Protein AF-A0A7W1EDI5-F1 (afdb_monomer_lite)

Radius of gyration: 14.83 Å; chains: 1; bounding box: 33×32×40 Å

Foldseek 3Di:
DDPVVLVVLLVVLVVCVVVVNLQVSLVSLVVSLLVLLVVLCVLVVQDDDPPDQSLVSLVSLLVVVVVPVVSCVLAPSVLSVLLNVLSVVVVVQVVVVVVVDNPCSVVSSVSSVSSVVRSVSSSVVSVVVVD

Secondary structure (DSSP, 8-state):
--HHHHHHHHHHHHHHHHTT-HHHHHHHHHHHHHHHHHHHHHHTT----TTS-HHHHHHHHHHHHHH-HHHHHHS-HHHHHTHHHHHHHHHHHHHHHTTT----HHHHHHHHHHHHHHHHHHHHHHHHTT-

pLDDT: mean 88.16, std 7.3, range [44.28, 94.75]

Sequence (131 aa):
MTERKILFALKKSRQCAGKGYYMESLLKLYHLNTGILRFVSDKLHVANDASMKPGELVEKLLIEIEKRPDIKSVIAKKNLKSVRPWFEKMDAFFKTIKRKEPSNTKTLQAESEQVLAVLKMAATKLLISGS

Structure (mmCIF, N/CA/C/O backbone):
data_AF-A0A7W1EDI5-F1
#
_entry.id   AF-A0A7W1EDI5-F1
#
loop_
_atom_site.group_PDB
_atom_site.id
_atom_site.type_symbol
_atom_site.label_atom_id
_atom_site.label_alt_id
_atom_site.label_comp_id
_atom_site.label_asym_id
_atom_site.label_entity_id
_atom_site.label_seq_id
_atom_site.pdbx_PDB_ins_code
_atom_site.Cartn_x
_atom_site.Cartn_y
_atom_site.Cartn_z
_atom_site.occupancy
_atom_site.B_iso_or_equiv
_atom_site.auth_seq_id
_atom_site.auth_comp_id
_atom_site.auth_asym_id
_atom_site.auth_atom_id
_atom_site.pdbx_PDB_model_num
ATOM 1 N N . MET A 1 1 ? 6.554 -12.098 0.424 1.00 77.44 1 MET A N 1
ATOM 2 C CA . MET A 1 1 ? 5.112 -12.228 0.750 1.00 77.44 1 MET A CA 1
ATOM 3 C C . MET A 1 1 ? 4.537 -13.368 -0.090 1.00 77.44 1 MET A C 1
ATOM 5 O O . MET A 1 1 ? 4.950 -13.476 -1.232 1.00 77.44 1 MET A O 1
ATOM 9 N N . THR A 1 2 ? 3.655 -14.229 0.431 1.00 80.94 2 THR A N 1
ATOM 10 C CA . THR A 1 2 ? 2.999 -15.290 -0.375 1.00 80.94 2 THR A CA 1
ATOM 11 C C . THR A 1 2 ? 1.497 -15.044 -0.462 1.00 80.94 2 THR A C 1
ATOM 13 O O . THR A 1 2 ? 0.933 -14.399 0.424 1.00 80.94 2 THR A O 1
ATOM 16 N N . GLU A 1 3 ? 0.829 -15.591 -1.479 1.00 80.06 3 GLU A N 1
ATOM 17 C CA . GLU A 1 3 ? -0.627 -15.464 -1.627 1.00 80.06 3 GLU A CA 1
ATOM 18 C C . GLU A 1 3 ? -1.381 -15.985 -0.393 1.00 80.06 3 GLU A C 1
ATOM 20 O O . GLU A 1 3 ? -2.260 -15.302 0.135 1.00 80.06 3 GLU A O 1
ATOM 25 N N . ARG A 1 4 ? -0.955 -17.130 0.161 1.00 83.81 4 ARG A N 1
ATOM 26 C CA . ARG A 1 4 ? -1.507 -17.676 1.414 1.00 83.81 4 ARG A CA 1
ATOM 27 C C . ARG A 1 4 ? -1.406 -16.682 2.577 1.00 83.81 4 ARG A C 1
ATOM 29 O O . ARG A 1 4 ? -2.367 -16.525 3.328 1.00 83.81 4 ARG A O 1
ATOM 36 N N . LYS A 1 5 ? -0.272 -15.978 2.718 1.00 85.12 5 LYS A N 1
ATOM 37 C CA . LYS A 1 5 ? -0.079 -14.955 3.765 1.00 85.12 5 LYS A CA 1
ATOM 38 C C . LYS A 1 5 ? -1.004 -13.749 3.557 1.00 85.12 5 LYS A C 1
ATOM 40 O O . LYS A 1 5 ? -1.564 -13.256 4.534 1.00 85.12 5 LYS A O 1
ATOM 45 N N . ILE A 1 6 ? -1.214 -13.322 2.309 1.00 85.31 6 ILE A N 1
ATOM 46 C CA . ILE A 1 6 ? -2.137 -12.225 1.964 1.00 85.31 6 ILE A CA 1
ATOM 47 C C . ILE A 1 6 ? -3.579 -12.604 2.324 1.00 85.31 6 ILE A C 1
ATOM 49 O O . ILE A 1 6 ? -4.255 -11.854 3.028 1.00 85.31 6 ILE A O 1
ATOM 53 N N . LEU A 1 7 ? -4.037 -13.785 1.898 1.00 86.81 7 LEU A N 1
ATOM 54 C CA . LEU A 1 7 ? -5.391 -14.275 2.182 1.00 86.81 7 LEU A CA 1
ATOM 55 C C . LEU A 1 7 ? -5.641 -14.425 3.686 1.00 86.81 7 LEU A C 1
ATOM 57 O O . LEU A 1 7 ? -6.698 -14.037 4.186 1.00 86.81 7 LEU A O 1
ATOM 61 N N . PHE A 1 8 ? -4.655 -14.937 4.423 1.00 88.69 8 PHE A N 1
ATOM 62 C CA . PHE A 1 8 ? -4.738 -15.071 5.873 1.00 88.69 8 PHE A CA 1
ATOM 63 C C . PHE A 1 8 ? -4.856 -13.715 6.583 1.00 88.69 8 PHE A C 1
ATOM 65 O O . PHE A 1 8 ? -5.717 -13.543 7.450 1.00 88.69 8 PHE A O 1
ATOM 72 N N . ALA A 1 9 ? -4.024 -12.739 6.206 1.00 87.75 9 ALA A N 1
ATOM 73 C CA . ALA A 1 9 ? -4.074 -11.391 6.768 1.00 87.75 9 ALA A CA 1
ATOM 74 C C . ALA A 1 9 ? -5.415 -10.696 6.471 1.00 87.75 9 ALA A C 1
ATOM 76 O O . ALA A 1 9 ? -6.015 -10.108 7.374 1.00 87.75 9 ALA A O 1
ATOM 77 N N . LEU A 1 10 ? -5.928 -10.843 5.245 1.00 88.62 10 LEU A N 1
ATOM 78 C CA . LEU A 1 10 ? -7.230 -10.309 4.845 1.00 88.62 10 LEU A CA 1
ATOM 79 C C . LEU A 1 10 ? -8.380 -10.943 5.639 1.00 88.62 10 LEU A C 1
ATOM 81 O O . LEU A 1 10 ? -9.250 -10.230 6.139 1.00 88.62 10 LEU A O 1
ATOM 85 N N . LYS A 1 11 ? -8.362 -12.271 5.825 1.00 90.88 11 LYS A N 1
ATOM 86 C CA . LYS A 1 11 ? -9.349 -12.978 6.657 1.00 90.88 11 LYS A CA 1
ATOM 87 C C . LYS A 1 11 ? -9.365 -12.423 8.082 1.00 90.88 11 LYS A C 1
ATOM 89 O O . LYS A 1 11 ? -10.439 -12.156 8.616 1.00 90.88 11 LYS A O 1
ATOM 94 N N . LYS A 1 12 ? -8.190 -12.201 8.682 1.00 90.31 12 LYS A N 1
ATOM 95 C CA . LYS A 1 12 ? -8.081 -11.624 10.032 1.00 90.31 12 LYS A CA 1
ATOM 96 C C . LYS A 1 12 ? -8.601 -10.188 10.113 1.00 90.31 12 LYS A C 1
ATOM 98 O O . LYS A 1 12 ? -9.268 -9.860 11.087 1.00 90.31 12 LYS A O 1
ATOM 103 N N . SER A 1 13 ? -8.327 -9.343 9.118 1.00 88.94 13 SER A N 1
ATOM 104 C CA . SER A 1 13 ? -8.887 -7.982 9.066 1.00 88.94 13 SER A CA 1
ATOM 105 C C . SER A 1 13 ? -10.419 -8.010 8.990 1.00 88.94 13 SER A C 1
ATOM 107 O O . SER A 1 13 ? -11.084 -7.377 9.810 1.00 88.94 13 SER A O 1
ATOM 109 N N . ARG A 1 14 ? -10.992 -8.822 8.094 1.00 90.25 14 ARG A N 1
ATOM 110 C CA . ARG A 1 14 ? -12.452 -8.953 7.947 1.00 90.25 14 ARG A CA 1
ATOM 111 C C . ARG A 1 14 ? -13.133 -9.467 9.215 1.00 90.25 14 ARG A C 1
ATOM 113 O O . ARG A 1 14 ? -14.206 -8.989 9.564 1.00 90.25 14 ARG A O 1
ATOM 120 N N . GLN A 1 15 ? -12.495 -10.389 9.938 1.00 91.94 15 GLN A N 1
ATOM 121 C CA . GLN A 1 15 ? -12.989 -10.850 11.239 1.00 91.94 15 GLN A CA 1
ATOM 122 C C . GLN A 1 15 ? -13.039 -9.730 12.287 1.00 91.94 15 GLN A C 1
ATOM 124 O O . GLN A 1 15 ? -13.988 -9.684 13.064 1.00 91.94 15 GLN A O 1
ATOM 129 N N . CYS A 1 16 ? -12.054 -8.825 12.315 1.00 89.25 16 CYS A N 1
ATOM 130 C CA . CYS A 1 16 ? -12.094 -7.651 13.193 1.00 89.25 16 CYS A CA 1
ATOM 131 C C . CYS A 1 16 ? -13.258 -6.726 12.819 1.00 89.25 16 CYS A C 1
ATOM 133 O O . CYS A 1 16 ? -14.053 -6.366 13.683 1.00 89.25 16 CYS A O 1
ATOM 135 N N . ALA A 1 17 ? -13.410 -6.418 11.528 1.00 87.38 17 ALA A N 1
ATOM 136 C CA . ALA A 1 17 ? -14.489 -5.564 11.038 1.00 87.38 17 ALA A CA 1
ATOM 137 C C . ALA A 1 17 ? -15.884 -6.128 11.359 1.00 87.38 17 ALA A C 1
ATOM 139 O O . ALA A 1 17 ? -16.746 -5.391 11.831 1.00 87.38 17 ALA A O 1
ATOM 140 N N . GLY A 1 18 ? -16.089 -7.438 11.173 1.00 88.06 18 GLY A N 1
ATOM 141 C CA . GLY A 1 18 ? -17.355 -8.113 11.485 1.00 88.06 18 GLY A CA 1
ATOM 142 C C . GLY A 1 18 ? -17.716 -8.121 12.974 1.00 88.06 18 GLY A C 1
ATOM 143 O O . GLY A 1 18 ? -18.876 -8.309 13.317 1.00 88.06 18 GLY A O 1
ATOM 144 N N . LYS A 1 19 ? -16.741 -7.881 13.859 1.00 92.19 19 LYS A N 1
ATOM 145 C CA . LYS A 1 19 ? -16.934 -7.739 15.310 1.00 92.19 19 LYS A CA 1
ATOM 146 C C . LYS A 1 19 ? -17.015 -6.274 15.772 1.00 92.19 19 LYS A C 1
ATOM 148 O O . LYS A 1 19 ? -17.021 -6.024 16.970 1.00 92.19 19 LYS A O 1
ATOM 153 N N . GLY A 1 20 ? -17.024 -5.306 14.851 1.00 86.88 20 GLY A N 1
ATOM 154 C CA . GLY A 1 20 ? -17.038 -3.871 15.171 1.00 86.88 20 GLY A CA 1
ATOM 155 C C . GLY A 1 20 ? -15.666 -3.262 15.502 1.00 86.88 20 GLY A C 1
ATOM 156 O O . GLY A 1 20 ? -15.576 -2.059 15.739 1.00 86.88 20 GLY A O 1
ATOM 157 N N . TYR A 1 21 ? -14.584 -4.046 15.452 1.00 90.00 21 TYR A N 1
ATOM 158 C CA . TYR A 1 21 ? -13.202 -3.600 15.684 1.00 90.00 21 TYR A CA 1
ATOM 159 C C . TYR A 1 21 ? -12.602 -2.971 14.416 1.00 90.00 21 TYR A C 1
ATOM 161 O O . TYR A 1 21 ? -11.722 -3.533 13.749 1.00 90.00 21 TYR A O 1
ATOM 169 N N . TYR A 1 22 ? -13.146 -1.819 14.018 1.00 88.44 22 TYR A N 1
ATOM 170 C CA . TYR A 1 22 ? -12.787 -1.143 12.766 1.00 88.44 22 TYR A CA 1
ATOM 171 C C . TYR A 1 22 ? -11.359 -0.590 12.769 1.00 88.44 22 TYR A C 1
ATOM 173 O O . TYR A 1 22 ? -10.686 -0.640 11.740 1.00 88.44 22 TYR A O 1
ATOM 181 N N . MET A 1 23 ? -10.872 -0.108 13.915 1.00 89.31 23 MET A N 1
ATOM 182 C CA . MET A 1 23 ? -9.508 0.405 14.040 1.00 89.31 23 MET A CA 1
ATOM 183 C C . MET A 1 23 ? -8.490 -0.723 13.864 1.00 89.31 23 MET A C 1
ATOM 185 O O . MET A 1 23 ? -7.573 -0.615 13.057 1.00 89.31 23 MET A O 1
ATOM 189 N N . GLU A 1 24 ? -8.688 -1.852 14.532 1.00 90.56 24 GLU A N 1
ATOM 190 C CA . GLU A 1 24 ? -7.845 -3.038 14.418 1.00 90.56 24 GLU A CA 1
ATOM 191 C C . GLU A 1 24 ? -7.868 -3.603 12.999 1.00 90.56 24 GLU A C 1
ATOM 193 O O . GLU A 1 24 ? -6.831 -4.021 12.479 1.00 90.56 24 GLU A O 1
ATOM 198 N N . SER A 1 25 ? -9.039 -3.599 12.355 1.00 91.88 25 SER A N 1
ATOM 199 C CA . SER A 1 25 ? -9.162 -3.971 10.947 1.00 91.88 25 SER A CA 1
ATOM 200 C C . SER A 1 25 ? -8.329 -3.051 10.051 1.00 91.88 25 SER A C 1
ATOM 202 O O . SER A 1 25 ? -7.536 -3.544 9.245 1.00 91.88 25 SER A O 1
ATOM 204 N N . LEU A 1 26 ? -8.450 -1.732 10.230 1.00 92.62 26 LEU A N 1
ATOM 205 C CA . LEU A 1 26 ? -7.700 -0.730 9.476 1.00 92.62 26 LEU A CA 1
ATOM 206 C C . LEU A 1 26 ? -6.186 -0.884 9.673 1.00 92.62 26 LEU A C 1
ATOM 208 O O . LEU A 1 26 ? -5.445 -0.917 8.695 1.00 92.62 26 LEU A O 1
ATOM 212 N N . LEU A 1 27 ? -5.719 -1.060 10.911 1.00 92.69 27 LEU A N 1
ATOM 213 C CA . LEU A 1 27 ? -4.299 -1.277 11.211 1.00 92.69 27 LEU A CA 1
ATOM 214 C C . LEU A 1 27 ? -3.765 -2.553 10.547 1.00 92.69 27 LEU A C 1
ATOM 216 O O . LEU A 1 27 ? -2.667 -2.560 9.986 1.00 92.69 27 LEU A O 1
ATOM 220 N N . LYS A 1 28 ? -4.548 -3.637 10.547 1.00 93.19 28 LYS A N 1
ATOM 221 C CA . LYS A 1 28 ? -4.177 -4.879 9.850 1.00 93.19 28 LYS A CA 1
ATOM 222 C C . LYS A 1 28 ? -4.083 -4.677 8.338 1.00 93.19 28 LYS A C 1
ATOM 224 O O . LYS A 1 28 ? -3.133 -5.179 7.735 1.00 93.19 28 LYS A O 1
ATOM 229 N N . LEU A 1 29 ? -5.021 -3.946 7.735 1.00 93.56 29 LEU A N 1
ATOM 230 C CA . LEU A 1 29 ? -4.959 -3.600 6.311 1.00 93.56 29 LEU A CA 1
ATOM 231 C C . LEU A 1 29 ? -3.763 -2.698 6.007 1.00 93.56 29 LEU A C 1
ATOM 233 O O . LEU A 1 29 ? -3.083 -2.918 5.008 1.00 93.56 29 LEU A O 1
ATOM 237 N N . TYR A 1 30 ? -3.441 -1.757 6.895 1.00 94.44 30 TYR A N 1
ATOM 238 C CA . TYR A 1 30 ? -2.264 -0.906 6.761 1.00 94.44 30 TYR A CA 1
ATOM 239 C C . TYR A 1 30 ? -0.964 -1.708 6.684 1.00 94.44 30 TYR A C 1
ATOM 241 O O . TYR A 1 30 ? -0.169 -1.532 5.754 1.00 94.44 30 TYR A O 1
ATOM 249 N N . HIS A 1 31 ? -0.770 -2.642 7.616 1.00 93.25 31 HIS A N 1
ATOM 250 C CA . HIS A 1 31 ? 0.400 -3.518 7.610 1.00 93.25 31 HIS A CA 1
ATOM 251 C C . HIS A 1 31 ? 0.424 -4.450 6.397 1.00 93.25 31 HIS A C 1
ATOM 253 O O . HIS A 1 31 ? 1.491 -4.677 5.826 1.00 93.25 31 HIS A O 1
ATOM 259 N N . LEU A 1 32 ? -0.735 -4.962 5.973 1.00 94.19 32 LEU A N 1
ATOM 260 C CA . LEU A 1 32 ? -0.836 -5.800 4.782 1.00 94.19 32 LEU A CA 1
ATOM 261 C C . LEU A 1 32 ? -0.439 -5.026 3.518 1.00 94.19 32 LEU A C 1
ATOM 263 O O . LEU A 1 32 ? 0.441 -5.478 2.788 1.00 94.19 32 LEU A O 1
ATOM 267 N N . ASN A 1 33 ? -1.028 -3.852 3.291 1.00 94.75 33 ASN A N 1
ATOM 268 C CA . ASN A 1 33 ? -0.728 -2.995 2.143 1.00 94.75 33 ASN A CA 1
ATOM 269 C C . ASN A 1 33 ? 0.747 -2.585 2.131 1.00 94.75 33 ASN A C 1
ATOM 271 O O . ASN A 1 33 ? 1.413 -2.723 1.109 1.00 94.75 33 ASN A O 1
ATOM 275 N N . THR A 1 34 ? 1.295 -2.184 3.281 1.00 94.44 34 THR A N 1
ATOM 276 C CA . THR A 1 34 ? 2.727 -1.873 3.419 1.00 94.44 34 THR A CA 1
ATOM 277 C C . THR A 1 34 ? 3.606 -3.079 3.081 1.00 94.44 34 THR A C 1
ATOM 279 O O . THR A 1 34 ? 4.583 -2.953 2.345 1.00 94.44 34 THR A O 1
ATOM 282 N N . GLY A 1 35 ? 3.260 -4.267 3.581 1.00 93.38 35 GLY A N 1
ATOM 283 C CA . GLY A 1 35 ? 4.020 -5.486 3.317 1.00 93.38 35 GLY A CA 1
ATOM 284 C C . GLY A 1 35 ? 3.970 -5.925 1.852 1.00 93.38 35 GLY A C 1
ATOM 285 O O . GLY A 1 35 ? 4.968 -6.422 1.332 1.00 93.38 35 GLY A O 1
ATOM 286 N N . ILE A 1 36 ? 2.834 -5.739 1.172 1.00 94.00 36 ILE A N 1
ATOM 287 C CA . ILE A 1 36 ? 2.718 -6.022 -0.265 1.00 94.00 36 ILE A CA 1
ATOM 288 C C . ILE A 1 36 ? 3.507 -4.993 -1.073 1.00 94.00 36 ILE A C 1
ATOM 290 O O . ILE A 1 36 ? 4.228 -5.388 -1.982 1.00 94.00 36 ILE A O 1
ATOM 294 N N . LEU A 1 37 ? 3.422 -3.706 -0.725 1.00 94.56 37 LEU A N 1
ATOM 295 C CA . LEU A 1 37 ? 4.194 -2.648 -1.377 1.00 94.56 37 LEU A CA 1
ATOM 296 C C . LEU A 1 37 ? 5.697 -2.947 -1.321 1.00 94.56 37 LEU A C 1
ATOM 298 O O . LEU A 1 37 ? 6.352 -2.938 -2.356 1.00 94.56 37 LEU A O 1
ATOM 302 N N . ARG A 1 38 ? 6.223 -3.285 -0.136 1.00 94.19 38 ARG A N 1
ATOM 303 C CA . ARG A 1 38 ? 7.635 -3.667 0.033 1.00 94.19 38 ARG A CA 1
ATOM 304 C C . ARG A 1 38 ? 8.003 -4.888 -0.798 1.00 94.19 38 ARG A C 1
ATOM 306 O O . ARG A 1 38 ? 8.971 -4.840 -1.538 1.00 94.19 38 ARG A O 1
ATOM 313 N N . PHE A 1 39 ? 7.175 -5.933 -0.765 1.00 93.00 39 PHE A N 1
ATOM 314 C CA . PHE A 1 39 ? 7.390 -7.121 -1.592 1.00 93.00 39 PHE A CA 1
ATOM 315 C C . PHE A 1 39 ? 7.442 -6.805 -3.094 1.00 93.00 39 PHE A C 1
ATOM 317 O O . PHE A 1 39 ? 8.286 -7.350 -3.802 1.00 93.00 39 PHE A O 1
ATOM 324 N N . VAL A 1 40 ? 6.538 -5.950 -3.581 1.00 92.44 40 VAL A N 1
ATOM 325 C CA . VAL A 1 40 ? 6.522 -5.501 -4.978 1.00 92.44 40 VAL A CA 1
ATOM 326 C C . VAL A 1 40 ? 7.813 -4.748 -5.294 1.00 92.44 40 VAL A C 1
ATOM 328 O O . VAL A 1 40 ? 8.462 -5.067 -6.285 1.00 92.44 40 VAL A O 1
ATOM 331 N N . SER A 1 41 ? 8.230 -3.817 -4.436 1.00 93.00 41 SER A N 1
ATOM 332 C CA . SER A 1 41 ? 9.485 -3.081 -4.606 1.00 93.00 41 SER A CA 1
ATOM 333 C C . SER A 1 41 ? 10.712 -3.993 -4.616 1.00 93.00 41 SER A C 1
ATOM 335 O O . SER A 1 41 ? 11.538 -3.863 -5.515 1.00 93.00 41 SER A O 1
ATOM 337 N N . ASP A 1 42 ? 10.802 -4.952 -3.690 1.00 92.31 42 ASP A N 1
ATOM 338 C CA . ASP A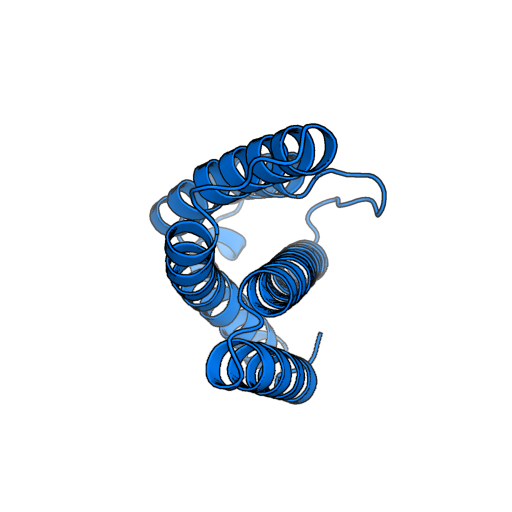 1 42 ? 11.889 -5.939 -3.626 1.00 92.31 42 ASP A CA 1
ATOM 339 C C . ASP A 1 42 ? 11.991 -6.740 -4.927 1.00 92.31 42 ASP A C 1
ATOM 341 O O . ASP A 1 42 ? 13.064 -6.874 -5.511 1.00 92.31 42 ASP A O 1
ATOM 345 N N . LYS A 1 43 ? 10.853 -7.252 -5.407 1.00 91.31 43 LYS A N 1
ATOM 346 C CA . LYS A 1 43 ? 10.775 -8.063 -6.630 1.00 91.31 43 LYS A CA 1
ATOM 347 C C . LYS A 1 43 ? 11.088 -7.281 -7.899 1.00 91.31 43 LYS A C 1
ATOM 349 O O . LYS A 1 43 ? 11.533 -7.871 -8.874 1.00 91.31 43 LYS A O 1
ATOM 354 N N . LEU A 1 44 ? 10.858 -5.975 -7.884 1.00 91.12 44 LEU A N 1
ATOM 355 C CA . LEU A 1 44 ? 11.207 -5.075 -8.978 1.00 91.12 44 LEU A CA 1
ATOM 356 C C . LEU A 1 44 ? 12.630 -4.514 -8.847 1.00 91.12 44 LEU A C 1
ATOM 358 O O . LEU A 1 44 ? 13.035 -3.695 -9.674 1.00 91.12 44 LEU A O 1
ATOM 362 N N . HIS A 1 45 ? 13.385 -4.931 -7.825 1.00 90.94 45 HIS A N 1
ATOM 363 C CA . HIS A 1 45 ? 14.711 -4.405 -7.498 1.00 90.94 45 HIS A CA 1
ATOM 364 C C .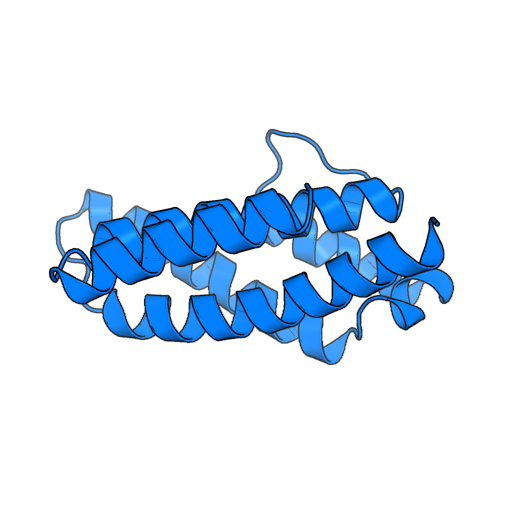 HIS A 1 45 ? 14.717 -2.881 -7.296 1.00 90.94 45 HIS A C 1
ATOM 366 O O . HIS A 1 45 ? 15.677 -2.192 -7.635 1.00 90.94 45 HIS A O 1
ATOM 372 N N . VAL A 1 46 ? 13.628 -2.338 -6.750 1.00 91.94 46 VAL A N 1
ATOM 373 C CA . VAL A 1 46 ? 13.531 -0.929 -6.369 1.00 91.94 46 VAL A CA 1
ATOM 374 C C . VAL A 1 46 ? 14.028 -0.786 -4.938 1.00 91.94 46 VAL A C 1
ATOM 376 O O . VAL A 1 46 ? 13.467 -1.374 -4.009 1.00 91.94 46 VAL A O 1
ATOM 379 N N . ALA A 1 47 ? 15.084 0.013 -4.772 1.00 89.31 47 ALA A N 1
ATOM 380 C CA . ALA A 1 47 ? 15.744 0.231 -3.492 1.00 89.31 47 ALA A CA 1
ATOM 381 C C . ALA A 1 47 ? 14.748 0.687 -2.418 1.00 89.31 47 ALA A C 1
ATOM 383 O O . ALA A 1 47 ? 14.235 1.814 -2.454 1.00 89.31 47 ALA A O 1
ATOM 384 N N . ASN A 1 48 ? 14.516 -0.184 -1.440 1.00 89.00 48 ASN A N 1
ATOM 385 C CA . ASN A 1 48 ? 13.664 0.084 -0.298 1.00 89.00 48 ASN A CA 1
ATOM 386 C C . ASN A 1 48 ? 14.366 -0.360 0.985 1.00 89.00 48 ASN A C 1
ATOM 388 O O . ASN A 1 48 ? 15.000 -1.407 1.028 1.00 89.00 48 ASN A O 1
ATOM 392 N N . ASP A 1 49 ? 14.273 0.487 2.003 1.00 86.19 49 ASP A N 1
ATOM 393 C CA . ASP A 1 49 ? 14.859 0.258 3.320 1.00 86.19 49 ASP A CA 1
ATOM 394 C C . ASP A 1 49 ? 13.731 0.071 4.340 1.00 86.19 49 ASP A C 1
ATOM 396 O O . ASP A 1 49 ? 12.643 0.638 4.179 1.00 86.19 49 ASP A O 1
ATOM 400 N N . ALA A 1 50 ? 13.964 -0.711 5.394 1.00 81.75 50 ALA A N 1
ATOM 401 C CA . ALA A 1 50 ? 12.974 -0.962 6.441 1.00 81.75 50 ALA A CA 1
ATOM 402 C C . ALA A 1 50 ? 12.480 0.326 7.133 1.00 81.75 50 ALA A C 1
ATOM 404 O O . ALA A 1 50 ? 11.310 0.399 7.515 1.00 81.75 50 ALA A O 1
ATOM 405 N N . SER A 1 51 ? 13.332 1.347 7.243 1.00 87.19 51 SER A N 1
ATOM 406 C CA . SER A 1 51 ? 13.024 2.662 7.822 1.00 87.19 51 SER A CA 1
ATOM 407 C C . SER A 1 51 ? 12.225 3.582 6.894 1.00 87.19 51 SER A C 1
ATOM 409 O O . SER A 1 51 ? 11.580 4.519 7.364 1.00 87.19 51 SER A O 1
ATOM 411 N N . MET A 1 52 ? 12.224 3.304 5.587 1.00 91.00 52 MET A N 1
ATOM 412 C CA . MET A 1 52 ? 11.553 4.137 4.589 1.00 91.00 52 MET A CA 1
ATOM 413 C C . MET A 1 52 ? 10.048 4.150 4.813 1.00 91.00 52 MET A C 1
ATOM 415 O O . MET A 1 52 ? 9.428 3.091 4.992 1.00 91.00 52 MET A O 1
ATOM 419 N N . LYS A 1 53 ? 9.436 5.333 4.749 1.00 90.94 53 LYS A N 1
ATOM 420 C CA . LYS A 1 53 ? 7.981 5.431 4.871 1.00 90.94 53 LYS A CA 1
ATOM 421 C C . LYS A 1 53 ? 7.308 4.840 3.633 1.00 90.94 53 LYS A C 1
ATOM 423 O O . LYS A 1 53 ? 7.808 5.007 2.521 1.00 90.94 53 LYS A O 1
ATOM 428 N N . PRO A 1 54 ? 6.134 4.204 3.771 1.00 91.94 54 PRO A N 1
ATOM 429 C CA . PRO A 1 54 ? 5.444 3.645 2.613 1.00 91.94 54 PRO A CA 1
ATOM 430 C C . PRO A 1 54 ? 5.121 4.688 1.531 1.00 91.94 54 PRO A C 1
ATOM 432 O O . PRO A 1 54 ? 5.228 4.380 0.350 1.00 91.94 54 PRO A O 1
ATOM 435 N N . GLY A 1 55 ? 4.798 5.930 1.916 1.00 91.25 55 GLY A N 1
ATOM 436 C CA . GLY A 1 55 ? 4.591 7.029 0.966 1.00 91.25 55 GLY A CA 1
ATOM 437 C C . GLY A 1 55 ? 5.837 7.350 0.128 1.00 91.25 55 GLY A C 1
ATOM 438 O O . GLY A 1 55 ? 5.736 7.496 -1.085 1.00 91.25 55 GLY A O 1
ATOM 439 N N . GLU A 1 56 ? 7.024 7.365 0.743 1.00 92.31 56 GLU A N 1
ATOM 440 C CA . GLU A 1 56 ? 8.305 7.561 0.042 1.00 92.31 56 GLU A CA 1
ATOM 441 C C . GLU A 1 56 ? 8.606 6.398 -0.912 1.00 92.31 56 GLU A C 1
ATOM 443 O O . GLU A 1 56 ? 9.103 6.597 -2.021 1.00 92.31 56 GLU A O 1
ATOM 448 N N . LEU A 1 57 ? 8.259 5.173 -0.510 1.00 93.75 57 LEU A N 1
ATOM 449 C CA . LEU A 1 57 ? 8.419 3.993 -1.352 1.00 93.75 57 LEU A CA 1
ATOM 450 C C . LEU A 1 57 ? 7.504 4.034 -2.588 1.00 93.75 57 LEU A C 1
ATOM 452 O O . LEU A 1 57 ? 7.921 3.626 -3.674 1.00 93.75 57 LEU A O 1
ATOM 456 N N . VAL A 1 58 ? 6.280 4.552 -2.445 1.00 93.44 58 VAL A N 1
ATOM 457 C CA . VAL A 1 58 ? 5.378 4.789 -3.582 1.00 93.44 58 VAL A CA 1
ATOM 458 C C . VAL A 1 58 ? 5.982 5.804 -4.554 1.00 93.44 58 VAL A C 1
ATOM 460 O O . VAL A 1 58 ? 5.956 5.559 -5.759 1.00 93.44 58 VAL A O 1
ATOM 463 N N . GLU A 1 59 ? 6.571 6.895 -4.060 1.00 93.00 59 GLU A N 1
ATOM 464 C CA . GLU A 1 59 ? 7.240 7.891 -4.911 1.00 93.00 59 GLU A CA 1
ATOM 465 C C . GLU A 1 59 ? 8.412 7.295 -5.688 1.00 93.00 59 GLU A C 1
ATOM 467 O O . GLU A 1 59 ? 8.514 7.488 -6.900 1.00 93.00 59 GLU A O 1
ATOM 472 N N . LYS A 1 60 ? 9.257 6.496 -5.029 1.00 93.38 60 LYS A N 1
ATOM 473 C CA . LYS A 1 60 ? 10.343 5.789 -5.718 1.00 93.38 60 LYS A CA 1
ATOM 474 C C . LYS A 1 60 ? 9.819 4.880 -6.823 1.00 93.38 60 LYS A C 1
ATOM 476 O O . LYS A 1 60 ? 10.329 4.923 -7.936 1.00 93.38 60 LYS A O 1
ATOM 481 N N . LEU A 1 61 ? 8.779 4.094 -6.547 1.00 92.75 61 LEU A N 1
ATOM 482 C CA . LEU A 1 61 ? 8.157 3.245 -7.564 1.00 92.75 61 LEU A CA 1
ATOM 483 C C . LEU A 1 61 ? 7.575 4.063 -8.726 1.00 92.75 61 LEU A C 1
ATOM 485 O O . LEU A 1 61 ? 7.705 3.648 -9.874 1.00 92.75 61 LEU A O 1
ATOM 489 N N . LEU A 1 62 ? 6.957 5.218 -8.462 1.00 92.94 62 LEU A N 1
ATOM 490 C CA . LEU A 1 62 ? 6.440 6.103 -9.511 1.00 92.94 62 LEU A CA 1
ATOM 491 C C . LEU A 1 62 ? 7.554 6.624 -10.427 1.00 92.94 62 LEU A C 1
ATOM 493 O O . LEU A 1 62 ? 7.361 6.627 -11.642 1.00 92.94 62 LEU A O 1
ATOM 497 N N . ILE A 1 63 ? 8.698 7.013 -9.858 1.00 92.94 63 ILE A N 1
ATOM 498 C CA . ILE A 1 63 ? 9.887 7.445 -10.610 1.00 92.94 63 ILE A CA 1
ATOM 499 C C . ILE A 1 63 ? 10.441 6.288 -11.446 1.00 92.94 63 ILE A C 1
ATOM 501 O O . ILE A 1 63 ? 10.741 6.456 -12.626 1.00 92.94 63 ILE A O 1
ATOM 505 N N . GLU A 1 64 ? 10.553 5.098 -10.860 1.00 92.50 64 GLU A N 1
ATOM 506 C CA . GLU A 1 64 ? 11.092 3.931 -11.557 1.00 92.50 64 GLU A CA 1
ATOM 507 C C . GLU A 1 64 ? 10.176 3.467 -12.700 1.00 92.50 64 GLU A C 1
ATOM 509 O O . GLU A 1 64 ? 10.674 3.140 -13.772 1.00 92.50 64 GLU A O 1
ATOM 514 N N . ILE A 1 65 ? 8.845 3.542 -12.555 1.00 91.81 65 ILE A N 1
ATOM 515 C CA . ILE A 1 65 ? 7.886 3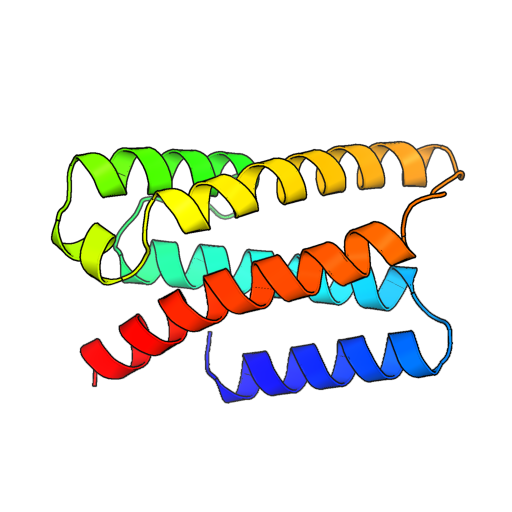.239 -13.640 1.00 91.81 65 ILE A CA 1
ATOM 516 C C . ILE A 1 65 ? 8.117 4.102 -14.890 1.00 91.81 65 ILE A C 1
ATOM 518 O O . ILE A 1 65 ? 7.831 3.655 -16.002 1.00 91.81 65 ILE A O 1
ATOM 522 N N . GLU A 1 66 ? 8.583 5.342 -14.733 1.00 88.38 66 GLU A N 1
ATOM 523 C CA . GLU A 1 66 ? 8.876 6.220 -15.873 1.00 88.38 66 GLU A CA 1
ATOM 524 C C . GLU A 1 66 ? 10.146 5.805 -16.616 1.00 88.38 66 GLU A C 1
ATOM 526 O O . GLU A 1 66 ? 10.219 5.958 -17.833 1.00 88.38 66 GLU A O 1
ATOM 531 N N . LYS A 1 67 ? 11.123 5.256 -15.892 1.00 90.62 67 LYS A N 1
ATOM 532 C CA . LYS A 1 67 ? 12.437 4.875 -16.423 1.00 90.62 67 LYS A CA 1
ATOM 533 C C . LYS A 1 67 ? 12.477 3.439 -16.941 1.00 90.62 67 LYS A C 1
ATOM 535 O O . LYS A 1 67 ? 13.298 3.119 -17.794 1.00 90.62 67 LYS A O 1
ATOM 540 N N . ARG A 1 68 ? 11.614 2.571 -16.405 1.00 90.75 68 ARG A N 1
ATOM 541 C CA . ARG A 1 68 ? 11.684 1.113 -16.550 1.00 90.75 68 ARG A CA 1
ATOM 542 C C . ARG A 1 68 ? 10.373 0.531 -17.094 1.00 90.75 68 ARG A C 1
ATOM 544 O O . ARG A 1 68 ? 9.409 0.341 -16.341 1.00 90.75 68 ARG A O 1
ATOM 551 N N . PRO A 1 69 ? 10.304 0.235 -18.408 1.00 86.62 69 PRO A N 1
ATOM 552 C CA . PRO A 1 69 ? 9.118 -0.346 -19.041 1.00 86.62 69 PRO A CA 1
ATOM 553 C C . PRO A 1 69 ? 8.689 -1.698 -18.450 1.00 86.62 69 PRO A C 1
ATOM 555 O O . PRO A 1 69 ? 7.492 -1.994 -18.409 1.00 86.62 69 PRO A O 1
ATOM 558 N N . ASP A 1 70 ? 9.637 -2.491 -17.945 1.00 84.25 70 ASP A N 1
ATOM 559 C CA . ASP A 1 70 ? 9.392 -3.759 -17.248 1.00 84.25 70 ASP A CA 1
ATOM 560 C C . ASP A 1 70 ? 8.492 -3.558 -16.021 1.00 84.25 70 ASP A C 1
ATOM 562 O O . ASP A 1 70 ? 7.498 -4.269 -15.858 1.00 84.25 70 ASP A O 1
ATOM 566 N N . ILE A 1 71 ? 8.732 -2.513 -15.224 1.00 87.56 71 ILE A N 1
ATOM 567 C CA . ILE A 1 71 ? 7.894 -2.190 -14.062 1.00 87.56 71 ILE A CA 1
ATOM 568 C C . ILE A 1 71 ? 6.494 -1.743 -14.494 1.00 87.56 71 ILE A C 1
ATOM 570 O O . ILE A 1 71 ? 5.493 -2.122 -13.877 1.00 87.56 71 ILE A O 1
ATOM 574 N N . LYS A 1 72 ? 6.397 -0.956 -15.572 1.00 86.44 72 LYS A N 1
ATOM 575 C CA . LYS A 1 72 ? 5.116 -0.455 -16.096 1.00 86.44 72 LYS A CA 1
ATOM 576 C C . LYS A 1 72 ? 4.166 -1.593 -16.492 1.00 86.44 72 LYS A C 1
ATOM 578 O O . LYS A 1 72 ? 2.949 -1.439 -16.368 1.00 86.44 72 LYS A O 1
ATOM 583 N N . SER A 1 73 ? 4.706 -2.734 -16.929 1.00 86.12 73 SER A N 1
ATOM 584 C CA . SER A 1 73 ? 3.925 -3.943 -17.233 1.00 86.12 73 SER A CA 1
ATOM 585 C C . SER A 1 73 ? 3.305 -4.584 -15.978 1.00 86.12 73 SER A C 1
ATOM 587 O O . SER A 1 73 ? 2.191 -5.125 -16.011 1.00 86.12 73 SER A O 1
ATOM 589 N N . VAL A 1 74 ? 3.981 -4.445 -14.836 1.00 89.44 74 VAL A N 1
ATOM 590 C CA . VAL A 1 74 ? 3.558 -4.979 -13.540 1.00 89.44 74 VAL A CA 1
ATOM 591 C C . VAL A 1 74 ? 2.511 -4.069 -12.910 1.00 89.44 74 VAL A C 1
ATOM 593 O O . VAL A 1 74 ? 1.394 -4.511 -12.621 1.00 89.44 74 VAL A O 1
ATOM 596 N N . ILE A 1 75 ? 2.821 -2.783 -12.759 1.00 88.75 75 ILE A N 1
ATOM 597 C CA . ILE A 1 75 ? 1.941 -1.815 -12.106 1.00 88.75 75 ILE A CA 1
ATOM 598 C C . ILE A 1 75 ? 1.789 -0.543 -12.942 1.00 88.75 75 ILE A C 1
ATOM 600 O O . ILE A 1 75 ? 2.747 0.136 -13.304 1.00 88.75 75 ILE A O 1
ATOM 604 N N . ALA A 1 76 ? 0.537 -0.193 -13.238 1.00 88.06 76 ALA A N 1
ATOM 605 C CA . ALA A 1 76 ? 0.237 1.012 -13.992 1.00 88.06 76 ALA A CA 1
ATOM 606 C C . ALA A 1 76 ? 0.426 2.257 -13.115 1.00 88.06 76 ALA A C 1
ATOM 608 O O . ALA A 1 76 ? -0.163 2.354 -12.035 1.00 88.06 76 ALA A O 1
ATOM 609 N N . LYS A 1 77 ? 1.144 3.262 -13.633 1.00 88.69 77 LYS A N 1
ATOM 610 C CA . LYS A 1 77 ? 1.361 4.563 -12.972 1.00 88.69 77 LYS A CA 1
ATOM 611 C C . LYS A 1 77 ? 0.070 5.178 -12.424 1.00 88.69 77 LYS A C 1
ATOM 613 O O . LYS A 1 77 ? 0.046 5.655 -11.297 1.00 88.69 77 LYS A O 1
ATOM 618 N N . LYS A 1 78 ? -1.019 5.135 -13.206 1.00 87.88 78 LYS A N 1
ATOM 619 C CA . LYS A 1 78 ? -2.330 5.679 -12.809 1.00 87.88 78 LYS A CA 1
ATOM 620 C C . LYS A 1 78 ? -2.896 5.004 -11.553 1.00 87.88 78 LYS A C 1
ATOM 622 O O . LYS A 1 78 ? -3.452 5.688 -10.706 1.00 87.88 78 LYS A O 1
ATOM 627 N N . ASN A 1 79 ? -2.695 3.692 -11.414 1.00 87.44 79 ASN A N 1
ATOM 628 C CA . ASN A 1 79 ? -3.173 2.928 -10.265 1.00 87.44 79 ASN A CA 1
ATOM 629 C C . ASN A 1 79 ? -2.275 3.175 -9.049 1.00 87.44 79 ASN A C 1
ATOM 631 O O . ASN A 1 79 ? -2.761 3.291 -7.935 1.00 87.44 79 ASN A O 1
ATOM 635 N N . LEU A 1 80 ? -0.958 3.287 -9.243 1.00 89.19 80 LEU A N 1
ATOM 636 C CA . LEU A 1 80 ? -0.051 3.577 -8.135 1.00 89.19 80 LEU A CA 1
ATOM 637 C C . LEU A 1 80 ? -0.234 5.010 -7.598 1.00 89.19 80 LEU A C 1
ATOM 639 O O . LEU A 1 80 ? -0.144 5.229 -6.391 1.00 89.19 80 LEU A O 1
ATOM 643 N N . LYS A 1 81 ? -0.589 5.972 -8.461 1.00 90.00 81 LYS A N 1
ATOM 644 C CA . LYS A 1 81 ? -0.930 7.344 -8.050 1.00 90.00 81 LYS A CA 1
ATOM 645 C C . LYS A 1 81 ? -2.089 7.406 -7.052 1.00 90.00 81 LYS A C 1
ATOM 647 O O . LYS A 1 81 ? -2.086 8.302 -6.220 1.00 90.00 81 LYS A O 1
ATOM 652 N N . SER A 1 82 ? -3.047 6.475 -7.091 1.00 88.00 82 SER A N 1
ATOM 653 C CA . SER A 1 82 ? -4.140 6.445 -6.107 1.00 88.00 82 SER A CA 1
ATOM 654 C C . SER A 1 82 ? -3.729 5.838 -4.761 1.00 88.00 82 SER A C 1
ATOM 656 O O . SER A 1 82 ? -4.430 6.026 -3.773 1.00 88.00 82 SER A O 1
ATOM 658 N N . VAL A 1 83 ? -2.592 5.136 -4.691 1.00 91.75 83 VAL A N 1
ATOM 659 C CA . VAL A 1 8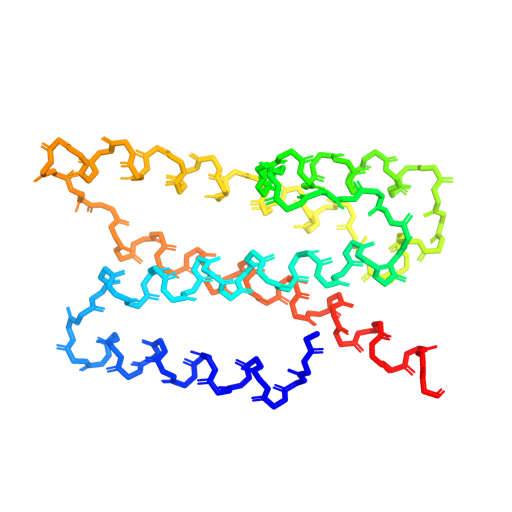3 ? -2.079 4.535 -3.448 1.00 91.75 83 VAL A CA 1
ATOM 660 C C . VAL A 1 83 ? -1.405 5.578 -2.552 1.00 91.75 83 VAL A C 1
ATOM 662 O O . VAL A 1 83 ? -1.537 5.509 -1.330 1.00 91.75 83 VAL A O 1
ATOM 665 N N . ARG A 1 84 ? -0.719 6.569 -3.139 1.00 89.75 84 ARG A N 1
ATOM 666 C CA . ARG A 1 84 ? -0.012 7.620 -2.386 1.00 89.75 84 ARG A CA 1
ATOM 667 C C . ARG A 1 84 ? -0.939 8.416 -1.450 1.00 89.75 84 ARG A C 1
ATOM 669 O O . ARG A 1 84 ? -0.637 8.446 -0.257 1.00 89.75 84 ARG A O 1
ATOM 676 N N . PRO A 1 85 ? -2.064 9.004 -1.915 1.00 91.88 85 PRO A N 1
ATOM 677 C CA . PRO A 1 85 ? -2.938 9.793 -1.047 1.00 91.88 85 PRO A CA 1
ATOM 678 C C . PRO A 1 85 ? -3.454 9.005 0.156 1.00 91.88 85 PRO A C 1
ATOM 680 O O . PRO A 1 85 ? -3.653 9.560 1.231 1.00 91.88 85 PRO A O 1
ATOM 683 N N . TRP A 1 86 ? -3.655 7.695 0.002 1.00 93.44 86 TRP A N 1
ATOM 684 C CA . TRP A 1 86 ? -4.092 6.856 1.107 1.00 93.44 86 TRP A CA 1
ATOM 685 C C . TRP A 1 86 ? -3.015 6.707 2.195 1.00 93.44 86 TRP A C 1
ATOM 687 O O . TRP A 1 86 ? -3.338 6.802 3.377 1.00 93.44 86 TRP A O 1
ATOM 697 N N . PHE A 1 87 ? -1.735 6.557 1.835 1.00 92.56 87 PHE A N 1
ATOM 698 C CA . PHE A 1 87 ? -0.654 6.544 2.831 1.00 92.56 87 PHE A CA 1
ATOM 699 C C . PHE A 1 87 ? -0.509 7.889 3.553 1.00 92.56 87 PHE A C 1
ATOM 701 O O . PHE A 1 87 ? -0.306 7.905 4.765 1.00 92.56 87 PHE A O 1
ATOM 708 N N . GLU A 1 88 ? -0.693 9.009 2.850 1.00 91.31 88 GLU A N 1
ATOM 709 C CA . GLU A 1 88 ? -0.707 10.346 3.464 1.00 91.31 88 GLU A CA 1
ATOM 710 C C . GLU A 1 88 ? -1.878 10.502 4.452 1.00 91.31 88 GLU A C 1
ATOM 712 O O . GLU A 1 88 ? -1.699 10.996 5.570 1.00 91.31 88 GLU A O 1
ATOM 717 N N . LYS A 1 89 ? -3.071 10.009 4.089 1.00 92.00 89 LYS A N 1
ATOM 718 C CA . LYS A 1 89 ? -4.230 9.964 4.993 1.00 92.00 89 LYS A CA 1
ATOM 719 C C . LYS A 1 89 ? -3.987 9.065 6.209 1.00 92.00 89 LYS A C 1
ATOM 721 O O . LYS A 1 89 ? -4.407 9.422 7.307 1.00 92.00 89 LYS A O 1
ATOM 726 N N . MET A 1 90 ? -3.306 7.929 6.043 1.00 92.31 90 MET A N 1
ATOM 727 C CA . MET A 1 90 ? -2.936 7.046 7.155 1.00 92.31 90 MET A CA 1
ATOM 728 C C . MET A 1 90 ? -1.925 7.707 8.099 1.00 92.31 90 MET A C 1
ATOM 730 O O . MET A 1 90 ? -2.079 7.612 9.314 1.00 92.31 90 MET A O 1
ATOM 734 N N . ASP A 1 91 ? -0.945 8.445 7.577 1.00 90.06 91 ASP A N 1
ATOM 735 C CA . ASP A 1 91 ? -0.024 9.241 8.397 1.00 90.06 91 ASP A CA 1
ATOM 736 C C . ASP A 1 91 ? -0.767 10.321 9.198 1.00 90.06 91 ASP A C 1
ATOM 738 O O . ASP A 1 91 ? -0.494 10.522 10.387 1.00 90.06 91 ASP A O 1
ATOM 742 N N . ALA A 1 92 ? -1.738 10.999 8.579 1.00 89.25 92 ALA A N 1
ATOM 743 C CA . ALA A 1 92 ? -2.613 11.938 9.277 1.00 89.25 92 ALA A CA 1
ATOM 744 C 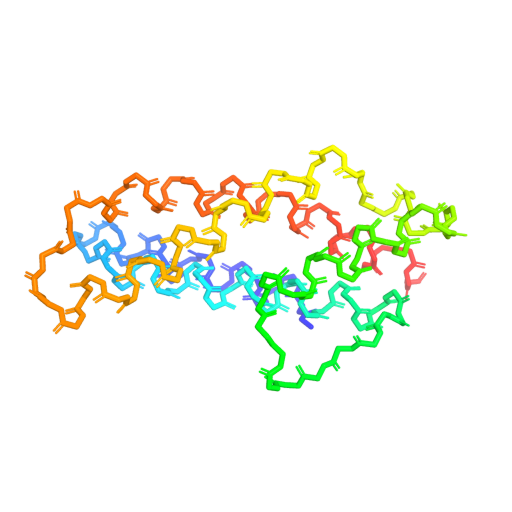C . ALA A 1 92 ? -3.448 11.232 10.357 1.00 89.25 92 ALA A C 1
ATOM 746 O O . ALA A 1 92 ? -3.513 11.707 11.490 1.00 89.25 92 ALA A O 1
ATOM 747 N N . PHE A 1 93 ? -4.005 10.062 10.048 1.00 90.88 93 PHE A N 1
ATOM 748 C CA . PHE A 1 93 ? -4.755 9.231 10.988 1.00 90.88 93 PHE A CA 1
ATOM 749 C C . PHE A 1 93 ? -3.917 8.799 12.201 1.00 90.88 93 PHE A C 1
ATOM 751 O O . PHE A 1 93 ? -4.358 8.896 13.344 1.00 90.88 93 PHE A O 1
ATOM 758 N N . PHE A 1 94 ? -2.661 8.397 12.006 1.00 89.06 94 PHE A N 1
ATOM 759 C CA . PHE A 1 94 ? -1.772 8.076 13.127 1.00 89.06 94 PHE A CA 1
ATOM 760 C C . PHE A 1 94 ? -1.454 9.297 13.997 1.00 89.06 94 PHE A C 1
ATOM 762 O O . PHE A 1 94 ? -1.275 9.160 15.210 1.00 89.06 94 PHE A O 1
ATOM 769 N N . LYS A 1 95 ? -1.414 10.501 13.413 1.00 86.62 95 LYS A N 1
ATOM 770 C CA . LYS A 1 95 ? -1.288 11.752 14.177 1.00 86.62 95 LYS A CA 1
ATOM 771 C C . LYS A 1 95 ? -2.566 12.079 14.958 1.00 86.62 95 LYS A C 1
ATOM 773 O O . LYS A 1 95 ? -2.449 12.591 16.070 1.00 86.62 95 LYS A O 1
ATOM 778 N N . THR A 1 96 ? -3.755 11.775 14.432 1.00 85.38 96 THR A N 1
ATOM 779 C CA . THR A 1 96 ? -5.036 12.027 15.122 1.00 85.38 96 THR A CA 1
ATOM 780 C C . THR A 1 96 ? -5.340 11.001 16.211 1.00 85.38 96 THR A C 1
ATOM 782 O O . THR A 1 96 ? -5.853 11.390 17.257 1.00 85.38 96 THR A O 1
ATOM 785 N N . ILE A 1 97 ? -4.939 9.731 16.060 1.00 81.94 97 ILE A N 1
ATOM 786 C CA . ILE A 1 97 ? -5.028 8.728 17.141 1.00 81.94 97 ILE A CA 1
ATOM 787 C C . ILE A 1 97 ? -4.294 9.211 18.394 1.00 81.94 97 ILE A C 1
ATOM 789 O O . ILE A 1 97 ? -4.820 9.102 19.500 1.00 81.94 97 ILE A O 1
ATOM 793 N N . LYS A 1 98 ? -3.107 9.812 18.231 1.00 72.88 98 LYS A N 1
ATOM 794 C CA . LYS A 1 98 ? -2.345 10.394 19.350 1.00 72.88 98 LYS A CA 1
ATOM 795 C C . LYS A 1 98 ? -3.113 11.502 20.084 1.00 72.88 98 LYS A C 1
ATOM 797 O O . LYS A 1 98 ? -2.788 11.803 21.225 1.00 72.88 98 LYS A O 1
ATOM 802 N N . ARG A 1 99 ? -4.124 12.089 19.435 1.00 76.94 99 ARG A N 1
ATOM 803 C CA . ARG A 1 99 ? -4.990 13.163 19.940 1.00 76.94 99 ARG A CA 1
ATOM 804 C C . ARG A 1 99 ? -6.410 12.686 20.306 1.00 76.94 99 ARG A C 1
ATOM 806 O O . ARG A 1 99 ? -7.231 13.519 20.652 1.00 76.94 99 ARG A O 1
ATOM 813 N N . LYS A 1 100 ? -6.673 11.367 20.285 1.00 68.94 100 LYS A N 1
ATOM 814 C CA . LYS A 1 100 ? -7.920 10.687 20.713 1.00 68.94 100 LYS A CA 1
ATOM 815 C C . LYS A 1 100 ? -9.210 10.953 19.904 1.00 68.94 100 LYS A C 1
ATOM 817 O O . LYS A 1 100 ? -10.283 10.628 20.397 1.00 68.94 100 LYS A O 1
ATOM 822 N N . GLU A 1 101 ? -9.139 11.406 18.649 1.00 61.22 101 GLU A N 1
ATOM 823 C CA . GLU A 1 101 ? -10.346 11.628 17.815 1.00 61.22 101 GLU A CA 1
ATOM 824 C C . GLU A 1 101 ? -10.234 11.094 16.366 1.00 61.22 101 GLU A C 1
ATOM 826 O O . GLU A 1 101 ? -10.175 11.863 15.403 1.00 61.22 101 GLU A O 1
ATOM 831 N N . PRO A 1 102 ? -10.194 9.768 16.143 1.00 70.25 102 PRO A N 1
ATOM 832 C CA . PRO A 1 102 ? -10.274 9.215 14.793 1.00 70.25 102 PRO A CA 1
ATOM 833 C C . PRO A 1 102 ? -11.734 9.129 14.300 1.00 70.25 102 PRO A C 1
ATOM 835 O O . PRO A 1 102 ? -12.431 8.149 14.559 1.00 70.25 102 PRO A O 1
ATOM 838 N N . SER A 1 103 ? -12.203 10.130 13.548 1.00 73.19 103 SER A N 1
ATOM 839 C CA . SER A 1 103 ? -13.574 10.170 12.995 1.00 73.19 103 SER A CA 1
ATOM 840 C C . SER A 1 103 ? -13.748 9.435 11.655 1.00 73.19 103 SER A C 1
ATOM 842 O O . SER A 1 103 ? -14.870 9.148 11.241 1.00 73.19 103 SER A O 1
ATOM 844 N N . ASN A 1 104 ? -12.655 9.085 10.970 1.00 84.44 104 ASN A N 1
ATOM 845 C CA . ASN A 1 104 ? -12.667 8.601 9.582 1.00 84.44 104 ASN A CA 1
ATOM 846 C C . ASN A 1 104 ? -12.263 7.123 9.404 1.00 84.44 104 ASN A C 1
ATOM 848 O O . ASN A 1 104 ? -12.012 6.686 8.280 1.00 84.44 104 ASN A O 1
ATOM 852 N N . THR A 1 105 ? -12.229 6.330 10.481 1.00 86.50 105 THR A N 1
ATOM 853 C CA . THR A 1 105 ? -11.751 4.932 10.474 1.00 86.50 105 THR A CA 1
ATOM 854 C C . THR A 1 105 ? -12.451 4.054 9.431 1.00 86.50 105 THR A C 1
ATOM 856 O O . THR A 1 105 ? -11.784 3.331 8.694 1.00 86.50 105 THR A O 1
ATOM 859 N N . LYS A 1 106 ? -13.787 4.124 9.324 1.00 85.69 106 LYS A N 1
ATOM 860 C CA . LYS A 1 106 ? -14.558 3.316 8.357 1.00 85.69 106 LYS A CA 1
ATOM 861 C C . LYS A 1 106 ? -14.249 3.701 6.907 1.00 85.69 106 LYS A C 1
ATOM 863 O O . LYS A 1 106 ? -14.060 2.824 6.069 1.00 85.69 106 LYS A O 1
ATOM 868 N N . THR A 1 107 ? -14.144 4.999 6.626 1.00 89.81 107 THR A N 1
ATOM 869 C CA . THR A 1 107 ? -13.785 5.517 5.298 1.00 89.81 107 THR A CA 1
ATOM 870 C C . THR A 1 107 ? -12.385 5.059 4.900 1.00 89.81 107 THR A C 1
ATOM 872 O O . THR A 1 107 ? -12.202 4.488 3.828 1.00 89.81 107 THR A O 1
ATOM 875 N N . LEU A 1 108 ? -11.406 5.212 5.798 1.00 91.06 108 LEU A N 1
ATOM 876 C CA . LEU A 1 108 ? -10.036 4.754 5.559 1.00 91.06 108 LEU A CA 1
ATOM 877 C C . LEU A 1 108 ? -9.948 3.242 5.380 1.00 91.06 108 LEU A C 1
ATOM 879 O O . LEU A 1 108 ? -9.118 2.763 4.607 1.00 91.06 108 LEU A O 1
ATOM 883 N N . GLN A 1 109 ? -10.798 2.479 6.063 1.00 89.75 109 GLN A N 1
ATOM 884 C CA . GLN A 1 109 ? -10.859 1.036 5.884 1.00 89.75 109 GLN A CA 1
ATOM 885 C C . GLN A 1 109 ? -11.335 0.666 4.475 1.00 89.75 109 GLN A C 1
ATOM 887 O O . GLN A 1 109 ? -10.696 -0.163 3.833 1.00 89.75 109 GLN A O 1
ATOM 892 N N . ALA A 1 110 ? -12.397 1.300 3.971 1.00 88.81 110 ALA A N 1
ATOM 893 C CA . ALA A 1 110 ? -12.881 1.064 2.610 1.00 88.81 110 ALA A CA 1
ATOM 894 C C . ALA A 1 110 ? -11.820 1.436 1.556 1.00 88.81 110 ALA A C 1
ATOM 896 O O . ALA A 1 110 ? -11.547 0.659 0.640 1.00 88.81 110 ALA A O 1
ATOM 897 N N . GLU A 1 111 ? -11.146 2.577 1.727 1.00 92.06 111 GLU A N 1
ATOM 898 C CA . GLU A 1 111 ? -10.029 2.977 0.860 1.00 92.06 111 GLU A CA 1
ATOM 899 C C . GLU A 1 111 ? -8.857 1.978 0.924 1.00 92.06 111 GLU A C 1
ATOM 901 O O . GLU A 1 111 ? -8.228 1.677 -0.092 1.00 92.06 111 GLU A O 1
ATOM 906 N N . SER A 1 112 ? -8.595 1.394 2.098 1.00 92.81 112 SER A N 1
ATOM 907 C CA . SER A 1 112 ? -7.537 0.391 2.276 1.00 92.81 112 SER A CA 1
ATOM 908 C C . SER A 1 112 ? -7.775 -0.869 1.444 1.00 92.81 112 SER A C 1
ATOM 910 O O . SER A 1 112 ? -6.811 -1.474 0.970 1.00 92.81 112 SER A O 1
ATOM 912 N N . GLU A 1 113 ? -9.034 -1.275 1.252 1.00 89.31 113 GLU A N 1
ATOM 913 C CA . GLU A 1 113 ? -9.384 -2.422 0.405 1.00 89.31 113 GLU A CA 1
ATOM 914 C C . GLU A 1 113 ? -9.159 -2.125 -1.085 1.00 89.31 113 GLU A C 1
ATOM 916 O O . GLU A 1 113 ? -8.698 -2.996 -1.826 1.00 89.31 113 GLU A O 1
ATOM 921 N N . GLN A 1 114 ? -9.399 -0.885 -1.520 1.00 90.31 114 GLN A N 1
ATOM 922 C CA . GLN A 1 114 ? -9.094 -0.452 -2.888 1.00 90.31 114 GLN A CA 1
ATOM 923 C C . GLN A 1 114 ? -7.582 -0.462 -3.146 1.00 90.31 114 GLN A C 1
ATOM 925 O O . GLN A 1 114 ? -7.118 -0.990 -4.160 1.00 90.31 114 GLN A O 1
ATOM 930 N N . VAL A 1 115 ? -6.798 0.055 -2.196 1.00 93.25 115 VAL A N 1
ATOM 931 C CA . VAL A 1 115 ? -5.328 0.010 -2.243 1.00 93.25 115 VAL A CA 1
ATOM 932 C C . VAL A 1 115 ? -4.828 -1.432 -2.268 1.00 93.25 115 VAL A C 1
ATOM 934 O O . VAL A 1 115 ? -3.949 -1.769 -3.065 1.00 93.25 115 VAL A O 1
ATOM 937 N N . LEU A 1 116 ? -5.424 -2.306 -1.453 1.00 92.69 116 LEU A N 1
ATOM 938 C CA . LEU A 1 116 ? -5.096 -3.727 -1.441 1.00 92.69 116 LEU A CA 1
ATOM 939 C C . LEU A 1 116 ? -5.323 -4.364 -2.812 1.00 92.69 116 LEU A C 1
ATOM 941 O O . LEU A 1 116 ? -4.477 -5.134 -3.258 1.00 92.69 116 LEU A O 1
ATOM 945 N N . ALA A 1 117 ? -6.426 -4.051 -3.495 1.00 91.00 117 ALA A N 1
ATOM 946 C CA . ALA A 1 117 ? -6.700 -4.585 -4.827 1.00 91.00 117 ALA A CA 1
ATOM 947 C C . ALA A 1 117 ? -5.608 -4.182 -5.834 1.00 91.00 117 ALA A C 1
ATOM 949 O O . ALA A 1 117 ? -5.090 -5.040 -6.553 1.00 91.00 117 ALA A O 1
ATOM 950 N N . VAL A 1 118 ? -5.195 -2.909 -5.833 1.00 91.88 118 VAL A N 1
ATOM 951 C CA . VAL A 1 118 ? -4.107 -2.406 -6.691 1.00 91.88 118 VAL A CA 1
ATOM 952 C C . VAL A 1 118 ? -2.796 -3.145 -6.423 1.00 91.88 118 VAL A C 1
ATOM 954 O O . VAL A 1 118 ? -2.169 -3.659 -7.353 1.00 91.88 118 VAL A O 1
ATOM 957 N N . LEU A 1 119 ? -2.393 -3.229 -5.156 1.00 92.56 119 LEU A N 1
ATOM 958 C CA . LEU A 1 119 ? -1.127 -3.847 -4.763 1.00 92.56 119 LEU A CA 1
ATOM 959 C C . LEU A 1 119 ? -1.142 -5.368 -4.961 1.00 92.56 119 LEU A C 1
ATOM 961 O O . LEU A 1 119 ? -0.139 -5.944 -5.382 1.00 92.56 119 LEU A O 1
ATOM 965 N N . LYS A 1 120 ? -2.283 -6.023 -4.720 1.00 90.94 120 LYS A N 1
ATOM 966 C CA . LYS A 1 120 ? -2.462 -7.459 -4.957 1.00 90.94 120 LYS A CA 1
ATOM 967 C C . LYS A 1 120 ? -2.314 -7.791 -6.438 1.00 90.94 120 LYS A C 1
ATOM 969 O O . LYS A 1 120 ? -1.615 -8.746 -6.747 1.00 90.94 120 LYS A O 1
ATOM 974 N N . MET A 1 121 ? -2.899 -7.004 -7.345 1.00 90.44 121 MET A N 1
ATOM 975 C CA . MET A 1 121 ? -2.723 -7.218 -8.790 1.00 90.44 121 MET A CA 1
ATOM 976 C C . MET A 1 121 ? -1.245 -7.169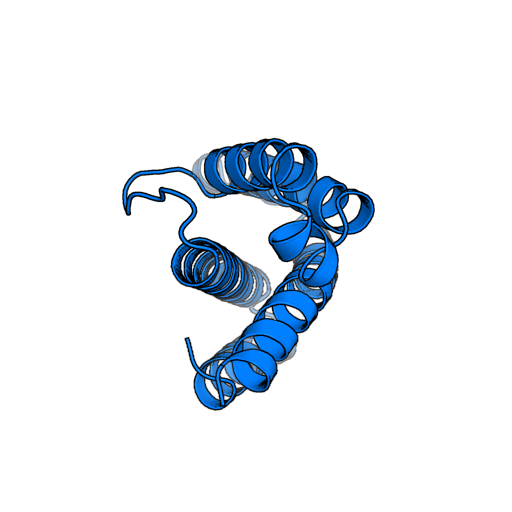 -9.197 1.00 90.44 121 MET A C 1
ATOM 978 O O . MET A 1 121 ? -0.783 -8.039 -9.934 1.00 90.44 121 MET A O 1
ATOM 982 N N . ALA A 1 122 ? -0.494 -6.187 -8.688 1.00 89.69 122 ALA A N 1
ATOM 983 C CA . ALA A 1 122 ? 0.941 -6.081 -8.946 1.00 89.69 122 ALA A CA 1
ATOM 984 C C . ALA A 1 122 ? 1.713 -7.285 -8.380 1.00 89.69 122 ALA A C 1
ATOM 986 O O . ALA A 1 122 ? 2.513 -7.900 -9.082 1.00 89.69 122 ALA A O 1
ATOM 987 N N . ALA A 1 123 ? 1.430 -7.673 -7.134 1.00 90.56 123 ALA A N 1
ATOM 988 C CA . ALA A 1 123 ? 2.072 -8.816 -6.494 1.00 90.56 123 ALA A CA 1
ATOM 989 C C . ALA A 1 123 ? 1.765 -10.147 -7.198 1.00 90.56 123 ALA A C 1
ATOM 991 O O . ALA A 1 123 ? 2.670 -10.957 -7.372 1.00 90.56 123 ALA A O 1
ATOM 992 N N . THR A 1 124 ? 0.522 -10.373 -7.631 1.00 89.62 124 THR A N 1
ATOM 993 C CA . THR A 1 124 ? 0.128 -11.581 -8.369 1.00 89.62 124 THR A CA 1
ATOM 994 C C . THR A 1 124 ? 0.880 -11.690 -9.691 1.00 89.62 124 THR A C 1
ATOM 996 O O . THR A 1 124 ? 1.412 -12.756 -9.982 1.00 89.62 124 THR A O 1
ATOM 999 N N . LYS A 1 125 ? 1.007 -10.598 -10.455 1.00 88.75 125 LYS A N 1
ATOM 1000 C CA . LYS A 1 125 ? 1.813 -10.606 -11.687 1.00 88.75 125 LYS A CA 1
ATOM 1001 C C . LYS A 1 125 ? 3.260 -11.012 -11.419 1.00 88.75 125 LYS A C 1
ATOM 1003 O O . LYS A 1 125 ? 3.782 -11.866 -12.116 1.00 88.75 125 LYS A O 1
ATOM 1008 N N . LEU A 1 126 ? 3.879 -10.464 -10.373 1.00 87.44 126 LEU A N 1
ATOM 1009 C CA . LEU A 1 126 ? 5.263 -10.788 -10.004 1.00 87.44 126 LEU A CA 1
ATOM 1010 C C . LEU A 1 126 ? 5.450 -12.223 -9.504 1.00 87.44 126 LEU A C 1
ATOM 1012 O O . LEU A 1 126 ? 6.537 -12.777 -9.635 1.00 87.44 126 LEU A O 1
ATOM 1016 N N . LEU A 1 127 ? 4.417 -12.815 -8.905 1.00 85.06 127 LEU A N 1
ATOM 1017 C CA . LEU A 1 127 ? 4.440 -14.221 -8.508 1.00 85.06 127 LEU A CA 1
ATOM 1018 C C . LEU A 1 127 ? 4.330 -15.143 -9.729 1.00 85.06 127 LEU A C 1
ATOM 1020 O O . LEU A 1 127 ? 5.040 -16.139 -9.780 1.00 85.06 127 LEU A O 1
ATOM 1024 N N . ILE A 1 128 ? 3.502 -14.790 -10.717 1.00 81.50 128 ILE A N 1
ATOM 1025 C CA . ILE A 1 128 ? 3.318 -15.580 -11.945 1.00 81.50 128 ILE A CA 1
ATOM 1026 C C . ILE A 1 128 ? 4.527 -15.445 -12.883 1.00 81.50 128 ILE A C 1
ATOM 1028 O O . ILE A 1 128 ? 5.027 -16.448 -13.367 1.00 81.50 128 ILE A O 1
ATOM 1032 N N . SER A 1 129 ? 5.036 -14.230 -13.111 1.00 67.31 129 SER A N 1
ATOM 1033 C CA . SER A 1 129 ? 6.179 -13.975 -14.008 1.00 67.31 129 SER A CA 1
ATOM 1034 C C . SER A 1 129 ? 7.526 -14.489 -13.488 1.00 67.31 129 SER A C 1
ATOM 1036 O O . SER A 1 129 ? 8.499 -14.476 -14.231 1.00 67.31 129 SER A O 1
ATOM 1038 N N . GLY A 1 130 ? 7.606 -14.874 -12.212 1.00 57.50 130 GLY A N 1
ATOM 1039 C CA . GLY A 1 130 ? 8.810 -15.431 -11.590 1.00 57.50 130 GLY A CA 1
ATOM 1040 C C . GLY A 1 130 ? 8.717 -16.929 -11.286 1.00 57.50 130 GLY A C 1
ATOM 1041 O O . GLY A 1 130 ? 9.473 -17.386 -10.428 1.00 57.50 130 GLY A O 1
ATOM 1042 N N . SER A 1 131 ? 7.756 -17.632 -11.903 1.00 44.28 131 SER A N 1
ATOM 1043 C CA . SER A 1 131 ? 7.566 -19.091 -11.833 1.00 44.28 131 SER A CA 1
ATOM 1044 C C . SER A 1 131 ? 8.147 -19.777 -13.062 1.00 44.28 131 SER A C 1
ATOM 1046 O O . SER A 1 131 ? 7.972 -19.211 -14.163 1.00 44.28 131 SER A O 1
#